Protein AF-A0A1D6Q050-F1 (afdb_monomer_lite)

pLDDT: mean 79.05, std 17.4, range [40.62, 97.69]

Sequence (135 aa):
MDVYRIGTLMELVRELSLSFADDGKRVKVCVQGSMGQGAFAGIPLQLAGTRKILEFMDWGDYGAKGTFINIGAVGARDVDKEDDMFVLIAPQNAVGNCIIDDMRAMTDAAGDRPVILVNPRLKDMPASSGVMQVS

Structure (mmCIF, N/CA/C/O backbone):
data_AF-A0A1D6Q050-F1
#
_entry.id   AF-A0A1D6Q050-F1
#
loop_
_atom_site.group_PDB
_atom_site.id
_atom_site.type_symbol
_atom_site.label_atom_id
_atom_site.label_alt_id
_atom_site.label_comp_id
_atom_site.label_asym_id
_atom_site.label_entity_id
_atom_site.label_seq_id
_atom_site.pdbx_PDB_ins_code
_atom_site.Cartn_x
_atom_site.Cartn_y
_atom_site.Cartn_z
_atom_site.occupancy
_atom_site.B_iso_or_equiv
_atom_site.auth_seq_id
_atom_site.auth_comp_id
_atom_site.auth_asym_id
_atom_site.auth_atom_id
_atom_site.pdbx_PDB_model_num
ATOM 1 N N . MET A 1 1 ? 7.995 7.646 -18.753 1.00 50.47 1 MET A N 1
ATOM 2 C CA . MET A 1 1 ? 6.827 7.673 -17.854 1.00 50.47 1 MET A CA 1
ATOM 3 C C . MET A 1 1 ? 6.307 9.083 -17.943 1.00 50.47 1 MET A C 1
ATOM 5 O O . MET A 1 1 ? 7.077 9.989 -17.661 1.00 50.47 1 MET A O 1
ATOM 9 N N . ASP A 1 2 ? 5.101 9.265 -18.464 1.00 53.50 2 ASP A N 1
ATOM 10 C CA . ASP A 1 2 ? 4.526 10.601 -18.574 1.00 53.50 2 ASP A CA 1
ATOM 11 C C . ASP A 1 2 ? 4.238 11.133 -17.161 1.00 53.50 2 ASP A C 1
ATOM 13 O O . ASP A 1 2 ? 3.646 10.423 -16.341 1.00 53.50 2 ASP A O 1
ATOM 17 N N . VAL A 1 3 ? 4.723 12.336 -16.854 1.00 52.56 3 VAL A N 1
ATOM 18 C CA . VAL A 1 3 ? 4.667 12.946 -15.513 1.00 52.56 3 VAL A CA 1
ATOM 19 C C . VAL A 1 3 ? 3.213 13.091 -15.048 1.00 52.56 3 VAL A C 1
ATOM 21 O O . VAL A 1 3 ? 2.914 12.903 -13.869 1.00 52.56 3 VAL A O 1
ATOM 24 N N . TYR A 1 4 ? 2.288 13.300 -15.987 1.00 53.06 4 TYR A N 1
ATOM 25 C CA . TYR A 1 4 ? 0.855 13.376 -15.710 1.00 53.06 4 TYR A CA 1
ATOM 26 C C . TYR A 1 4 ? 0.271 12.055 -15.192 1.00 53.06 4 TYR A C 1
ATOM 28 O O . TYR A 1 4 ? -0.563 12.058 -14.291 1.00 53.06 4 TYR A O 1
ATOM 36 N N . ARG A 1 5 ? 0.749 10.905 -15.684 1.00 71.88 5 ARG A N 1
ATOM 37 C CA . ARG A 1 5 ? 0.204 9.588 -15.306 1.00 71.88 5 ARG A CA 1
ATOM 38 C C . ARG A 1 5 ? 0.613 9.154 -13.910 1.00 71.88 5 ARG A C 1
ATOM 40 O O . ARG A 1 5 ? -0.177 8.524 -13.210 1.00 71.88 5 ARG A O 1
ATOM 47 N N . ILE A 1 6 ? 1.848 9.464 -13.515 1.00 75.38 6 ILE A N 1
ATOM 48 C CA . ILE A 1 6 ? 2.318 9.132 -12.170 1.00 75.38 6 ILE A CA 1
ATOM 49 C C . ILE A 1 6 ? 1.638 10.025 -11.133 1.00 75.38 6 ILE A C 1
ATOM 51 O O . ILE A 1 6 ? 1.209 9.503 -10.114 1.00 75.38 6 ILE A O 1
ATOM 55 N N . GLY A 1 7 ? 1.437 11.317 -11.423 1.00 79.94 7 GLY A N 1
ATOM 56 C CA . GLY A 1 7 ? 0.691 12.225 -10.548 1.00 79.94 7 GLY A CA 1
ATOM 57 C C . GLY A 1 7 ? -0.723 11.721 -10.253 1.00 79.94 7 GLY A C 1
ATOM 58 O O . GLY A 1 7 ? -1.086 11.584 -9.091 1.00 79.94 7 GLY A O 1
ATOM 59 N N . THR A 1 8 ? -1.483 11.334 -11.284 1.00 83.81 8 THR A N 1
ATOM 60 C CA . THR A 1 8 ? -2.837 10.777 -11.106 1.00 83.81 8 THR A CA 1
ATOM 61 C C . THR A 1 8 ? -2.846 9.471 -10.314 1.00 83.81 8 THR A C 1
ATOM 63 O O . THR A 1 8 ? -3.726 9.270 -9.484 1.00 83.81 8 THR A O 1
ATOM 66 N N . LEU A 1 9 ? -1.876 8.579 -10.543 1.00 86.62 9 LEU A N 1
ATOM 67 C CA . LEU A 1 9 ? -1.761 7.351 -9.754 1.00 86.62 9 LEU A CA 1
ATOM 68 C C . LEU A 1 9 ? -1.484 7.658 -8.280 1.00 86.62 9 LEU A C 1
ATOM 70 O O . LEU A 1 9 ? -2.075 7.030 -7.408 1.00 86.62 9 LEU A O 1
ATOM 74 N N . MET A 1 10 ? -0.587 8.603 -8.000 1.00 87.69 10 MET A N 1
ATOM 75 C CA . MET A 1 10 ? -0.279 8.978 -6.623 1.00 87.69 10 MET A CA 1
ATOM 76 C C . MET A 1 10 ? -1.472 9.648 -5.942 1.00 87.69 10 MET A C 1
ATOM 78 O O . MET A 1 10 ? -1.764 9.295 -4.808 1.00 87.69 10 MET A O 1
ATOM 82 N N . GLU A 1 11 ? -2.207 10.517 -6.640 1.00 89.50 11 GLU A N 1
ATOM 83 C CA . GLU A 1 11 ? -3.419 11.136 -6.089 1.00 89.50 11 GLU A CA 1
ATOM 84 C C . GLU A 1 11 ? -4.518 10.101 -5.816 1.00 89.50 11 GLU A C 1
ATOM 86 O O . GLU A 1 11 ? -5.142 10.128 -4.763 1.00 89.50 11 GLU A O 1
ATOM 91 N N . LEU A 1 12 ? -4.707 9.123 -6.711 1.00 91.44 12 LEU A N 1
ATOM 92 C CA . LEU A 1 12 ? -5.633 8.011 -6.474 1.00 91.44 12 LEU A CA 1
ATOM 93 C C . LEU A 1 12 ? -5.255 7.225 -5.214 1.00 91.44 12 LEU A C 1
ATOM 95 O O . LEU A 1 12 ? -6.121 6.883 -4.415 1.00 91.44 12 LEU A O 1
ATOM 99 N N . VAL A 1 13 ? -3.969 6.909 -5.049 1.00 93.25 13 VAL A N 1
ATOM 100 C CA . VAL A 1 13 ? -3.485 6.183 -3.868 1.00 93.25 13 VAL A CA 1
ATOM 101 C C . VAL A 1 13 ? -3.658 7.023 -2.605 1.00 93.25 13 VAL A C 1
ATOM 103 O O . VAL A 1 13 ? -4.049 6.477 -1.574 1.00 93.25 13 VAL A O 1
ATOM 106 N N . ARG A 1 14 ? -3.392 8.330 -2.685 1.00 93.12 14 ARG A N 1
ATOM 107 C CA . ARG A 1 14 ? -3.586 9.289 -1.597 1.00 93.12 14 ARG A CA 1
ATOM 108 C C . ARG A 1 14 ? -5.040 9.313 -1.145 1.00 93.12 14 ARG A C 1
ATOM 110 O O . ARG A 1 14 ? -5.302 9.000 0.010 1.00 93.12 14 ARG A O 1
ATOM 117 N N . GLU A 1 15 ? -5.963 9.588 -2.061 1.00 93.62 15 GLU A N 1
ATOM 118 C CA . GLU A 1 15 ? -7.398 9.676 -1.777 1.00 93.62 15 GLU A CA 1
ATOM 119 C C . GLU A 1 15 ? -7.949 8.355 -1.224 1.00 93.62 15 GLU A C 1
ATOM 121 O O . GLU A 1 15 ? -8.648 8.337 -0.214 1.00 93.62 15 GLU A O 1
ATOM 126 N N . LEU A 1 16 ? -7.568 7.224 -1.831 1.00 94.19 16 LEU A N 1
ATOM 127 C CA . LEU A 1 16 ? -7.964 5.896 -1.359 1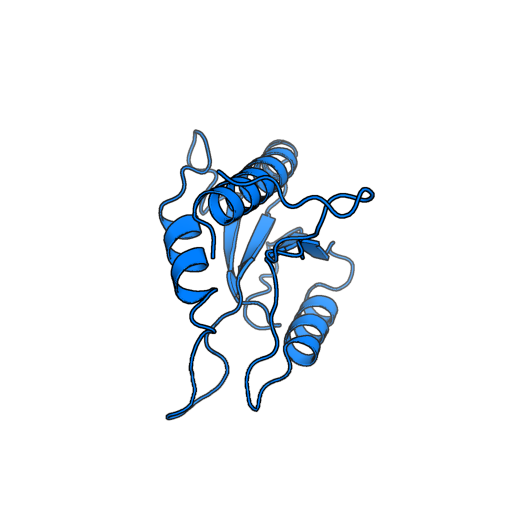.00 94.19 16 LEU A CA 1
ATOM 128 C C . LEU A 1 16 ? -7.489 5.640 0.076 1.00 94.19 16 LEU A C 1
ATOM 130 O O . LEU A 1 16 ? -8.247 5.138 0.901 1.00 94.19 16 LEU A O 1
ATOM 134 N N . SER A 1 17 ? -6.229 5.963 0.369 1.00 94.56 17 SER A N 1
ATOM 135 C CA . SER A 1 17 ? -5.647 5.715 1.691 1.00 94.56 17 SER A CA 1
ATOM 136 C C . SER A 1 17 ? -6.248 6.637 2.747 1.00 94.56 17 SER A C 1
ATOM 138 O O . SER A 1 17 ? -6.514 6.180 3.854 1.00 94.56 17 SER A O 1
ATOM 140 N N . LEU A 1 18 ? -6.492 7.906 2.406 1.00 94.06 18 LEU A N 1
ATOM 141 C CA . LEU A 1 18 ? -7.130 8.866 3.305 1.00 94.06 18 LEU A CA 1
ATOM 142 C C . LEU A 1 18 ? -8.571 8.480 3.608 1.00 94.06 18 LEU A C 1
ATOM 144 O O . LEU A 1 18 ? -8.942 8.463 4.772 1.00 94.06 18 LEU A O 1
ATOM 148 N N . SER A 1 19 ? -9.338 8.044 2.607 1.00 94.19 19 SER A N 1
ATOM 149 C CA . SER A 1 19 ? -10.710 7.580 2.829 1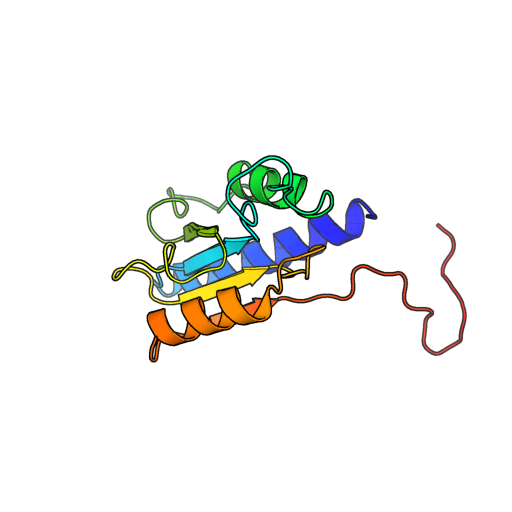.00 94.19 19 SER A CA 1
ATOM 150 C C . SER A 1 19 ? -10.787 6.441 3.851 1.00 94.19 19 SER A C 1
ATOM 152 O O . SER A 1 19 ? -11.706 6.418 4.661 1.00 94.19 19 SER A O 1
ATOM 154 N N . PHE A 1 20 ? -9.834 5.503 3.845 1.00 94.88 20 PHE A N 1
ATOM 155 C CA . PHE A 1 20 ? -9.786 4.445 4.859 1.00 94.88 20 PHE A CA 1
ATOM 156 C C . PHE A 1 20 ? -9.206 4.921 6.196 1.00 94.88 20 PHE A C 1
ATOM 158 O O . PHE A 1 20 ? -9.620 4.435 7.250 1.00 94.88 20 PHE A O 1
ATOM 165 N N . ALA A 1 21 ? -8.257 5.857 6.176 1.00 93.44 21 ALA A N 1
ATOM 166 C CA . ALA A 1 21 ? -7.721 6.468 7.388 1.00 93.44 21 ALA A CA 1
ATOM 167 C C . ALA A 1 21 ? -8.791 7.275 8.144 1.00 93.44 21 ALA A C 1
ATOM 169 O O . ALA A 1 21 ? -8.827 7.216 9.372 1.00 93.44 21 ALA A O 1
ATOM 170 N N . ASP A 1 22 ? -9.698 7.944 7.429 1.00 91.81 22 ASP A N 1
ATOM 171 C CA . ASP A 1 22 ? -10.854 8.652 7.994 1.00 91.81 22 ASP A CA 1
ATOM 172 C C . ASP A 1 22 ? -11.829 7.689 8.697 1.00 91.81 22 ASP A C 1
ATOM 174 O O . ASP A 1 22 ? -12.414 8.032 9.725 1.00 91.81 22 ASP A O 1
ATOM 178 N N . ASP A 1 23 ? -11.915 6.439 8.225 1.00 93.19 23 ASP A N 1
ATOM 179 C CA . ASP A 1 23 ? -12.617 5.334 8.899 1.00 93.19 23 ASP A CA 1
ATOM 180 C C . ASP A 1 23 ? -11.807 4.722 10.070 1.00 93.19 23 ASP A C 1
ATOM 182 O O . ASP A 1 23 ? -12.195 3.709 10.665 1.00 93.19 23 ASP A O 1
ATOM 186 N N . GLY A 1 24 ? -10.658 5.312 10.411 1.00 92.19 24 GLY A N 1
ATOM 187 C CA . GLY A 1 24 ? -9.775 4.896 11.499 1.00 92.19 24 GLY A CA 1
ATOM 188 C C . GLY A 1 24 ? -8.867 3.709 11.172 1.00 92.19 24 GLY A C 1
ATOM 189 O O . GLY A 1 24 ? -8.308 3.114 12.096 1.00 92.19 24 GLY A O 1
ATOM 190 N N . LYS A 1 25 ? -8.720 3.331 9.894 1.00 95.31 25 LYS A N 1
ATOM 191 C CA . LYS A 1 25 ? -7.861 2.212 9.478 1.00 95.31 25 LYS A CA 1
ATOM 192 C C . LYS A 1 25 ? -6.402 2.625 9.363 1.00 95.31 25 LYS A C 1
ATOM 194 O O . LYS A 1 25 ? -6.074 3.675 8.816 1.00 95.31 25 LYS A O 1
ATOM 199 N N . ARG A 1 26 ? -5.510 1.744 9.808 1.00 96.00 26 ARG A N 1
ATOM 200 C CA . ARG A 1 26 ? -4.070 1.852 9.577 1.00 96.00 26 ARG A CA 1
ATOM 201 C C . ARG A 1 26 ? -3.722 1.240 8.222 1.00 96.00 26 ARG A C 1
ATOM 203 O O . ARG A 1 26 ? -3.690 0.021 8.060 1.00 96.00 26 ARG A O 1
ATOM 210 N N . VAL A 1 27 ? -3.505 2.096 7.234 1.00 96.69 27 VAL A N 1
ATOM 211 C CA . VAL A 1 27 ? -3.203 1.748 5.847 1.00 96.69 27 VAL A CA 1
ATOM 212 C C . VAL A 1 27 ? -1.691 1.707 5.628 1.00 96.69 27 VAL A C 1
ATOM 214 O O . VAL A 1 27 ? -0.985 2.701 5.813 1.00 96.69 27 VAL A O 1
ATOM 217 N N . LYS A 1 28 ? -1.187 0.567 5.154 1.00 96.75 28 LYS A N 1
ATOM 218 C CA . LYS A 1 28 ? 0.194 0.414 4.694 1.00 96.75 28 LYS A CA 1
ATOM 219 C C . LYS A 1 28 ? 0.252 0.562 3.175 1.00 96.75 28 LYS A C 1
ATOM 221 O O . LYS A 1 28 ? -0.214 -0.298 2.428 1.00 96.75 28 LYS A O 1
ATOM 226 N N . VAL A 1 29 ? 0.827 1.659 2.701 1.00 95.25 29 VAL A N 1
ATOM 227 C CA . VAL A 1 29 ? 1.036 1.930 1.276 1.00 95.25 29 VAL A CA 1
ATOM 228 C C . VAL A 1 29 ? 2.383 1.349 0.852 1.00 95.25 29 VAL A C 1
ATOM 230 O O . VAL A 1 29 ? 3.448 1.825 1.246 1.00 95.25 29 VAL A O 1
ATOM 233 N N . CYS A 1 30 ? 2.336 0.303 0.037 1.00 93.00 30 CYS A N 1
ATOM 234 C CA . CYS A 1 30 ? 3.482 -0.504 -0.344 1.00 93.00 30 CYS A CA 1
ATOM 235 C C . CYS A 1 30 ? 3.920 -0.210 -1.779 1.00 93.00 30 CYS A C 1
ATOM 237 O O . CYS A 1 30 ? 3.180 -0.403 -2.747 1.00 93.00 30 CYS A O 1
ATOM 239 N N . VAL A 1 31 ? 5.179 0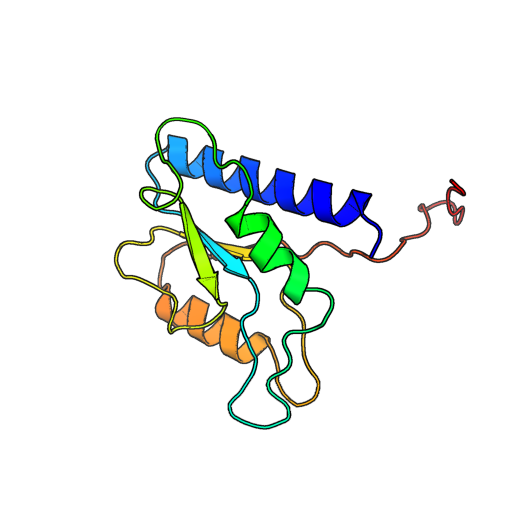.190 -1.916 1.00 88.31 31 VAL A N 1
ATOM 240 C CA . VAL A 1 31 ? 5.879 0.310 -3.200 1.00 88.31 31 VAL A CA 1
ATOM 241 C C . VAL A 1 31 ? 6.927 -0.782 -3.298 1.00 88.31 31 VAL A C 1
ATOM 243 O O . VAL A 1 31 ? 7.437 -1.271 -2.298 1.00 88.31 31 VAL A O 1
ATOM 246 N N . GLN A 1 32 ? 7.295 -1.179 -4.507 1.00 79.56 32 GLN A N 1
ATOM 247 C CA . GLN A 1 32 ? 8.354 -2.168 -4.669 1.00 79.56 32 GLN A CA 1
ATOM 248 C C . GLN A 1 32 ? 9.676 -1.674 -4.062 1.00 79.56 32 GLN A C 1
ATOM 250 O O . GLN A 1 32 ? 10.182 -0.608 -4.423 1.00 79.56 32 GLN A O 1
ATOM 255 N N . GLY A 1 33 ? 10.223 -2.456 -3.130 1.00 73.69 33 GLY A N 1
ATOM 256 C CA . GLY A 1 33 ? 11.529 -2.203 -2.526 1.00 73.69 33 GLY A CA 1
ATOM 257 C C . GLY A 1 33 ? 12.687 -2.612 -3.439 1.00 73.69 33 GLY A C 1
ATOM 258 O O . GLY A 1 33 ? 12.496 -3.040 -4.579 1.00 73.69 33 GLY A O 1
ATOM 259 N N . SER A 1 34 ? 13.918 -2.496 -2.935 1.00 64.25 34 SER A N 1
ATOM 260 C CA . SER A 1 34 ? 15.089 -3.045 -3.625 1.00 64.25 34 SER A CA 1
ATOM 261 C C . SER A 1 34 ? 14.996 -4.567 -3.676 1.00 64.25 34 SER A C 1
ATOM 263 O O . SER A 1 34 ? 14.933 -5.229 -2.640 1.00 64.25 34 SER A O 1
ATOM 265 N N . MET A 1 35 ? 15.015 -5.115 -4.884 1.00 61.53 35 MET A N 1
ATOM 266 C CA . MET A 1 35 ? 14.967 -6.550 -5.125 1.00 61.53 35 MET A CA 1
ATOM 267 C C . MET A 1 35 ? 16.368 -7.167 -4.997 1.00 61.53 35 MET A C 1
ATOM 269 O O . MET A 1 35 ? 17.162 -7.077 -5.925 1.00 61.53 35 MET A O 1
ATOM 273 N N . GLY A 1 36 ? 16.665 -7.811 -3.861 1.00 52.66 36 GLY A N 1
ATOM 274 C CA . GLY A 1 36 ? 17.854 -8.663 -3.666 1.00 52.66 36 GLY A CA 1
ATOM 275 C C . GLY A 1 36 ? 18.993 -8.078 -2.810 1.00 52.66 36 GLY A C 1
ATOM 276 O O . GLY A 1 36 ? 18.999 -6.901 -2.461 1.00 52.66 36 GLY A O 1
ATOM 277 N N . GLN A 1 37 ? 19.972 -8.929 -2.467 1.00 45.44 37 GLN A N 1
ATOM 278 C CA . GLN A 1 37 ? 21.287 -8.542 -1.932 1.00 45.44 37 GLN A CA 1
ATOM 279 C C . GLN A 1 37 ? 22.342 -8.677 -3.044 1.00 45.44 37 GLN A C 1
ATOM 281 O O . GLN A 1 37 ? 22.442 -9.732 -3.665 1.00 45.44 37 GLN A O 1
ATOM 286 N N . GLY A 1 38 ? 23.147 -7.634 -3.282 1.00 48.06 38 GLY A N 1
ATOM 287 C CA . GLY A 1 38 ? 24.284 -7.665 -4.218 1.00 48.06 38 GLY A CA 1
ATOM 288 C C . GLY A 1 38 ? 24.191 -6.672 -5.386 1.00 48.06 38 GLY A C 1
ATOM 289 O O . GLY A 1 38 ? 23.307 -5.822 -5.430 1.00 48.06 38 GLY A O 1
ATOM 290 N N . ALA A 1 39 ? 25.120 -6.775 -6.346 1.00 40.62 39 ALA A N 1
ATOM 291 C CA . ALA A 1 39 ? 25.349 -5.803 -7.433 1.00 40.62 39 ALA A CA 1
ATOM 292 C C . ALA A 1 39 ? 24.182 -5.614 -8.433 1.00 40.62 39 ALA A C 1
ATOM 294 O O . ALA A 1 39 ? 24.243 -4.728 -9.282 1.00 40.62 39 ALA A O 1
ATOM 295 N N . PHE A 1 40 ? 23.121 -6.419 -8.317 1.00 45.19 40 PHE A N 1
ATOM 296 C CA . PHE A 1 40 ? 21.903 -6.353 -9.133 1.00 45.19 40 PHE A CA 1
ATOM 297 C C . PHE A 1 40 ? 20.658 -5.937 -8.329 1.00 45.19 40 PHE A C 1
ATOM 299 O O . PHE A 1 40 ? 19.544 -6.075 -8.827 1.00 45.19 40 PHE A O 1
ATOM 306 N N . ALA A 1 41 ? 20.832 -5.392 -7.116 1.00 52.50 41 ALA A N 1
ATOM 307 C CA . ALA A 1 41 ? 19.764 -4.882 -6.246 1.00 52.50 41 ALA A CA 1
ATOM 308 C C . ALA A 1 41 ? 19.120 -3.572 -6.756 1.00 52.50 41 ALA A C 1
ATOM 310 O O . ALA A 1 41 ? 18.954 -2.597 -6.022 1.00 52.50 41 ALA A O 1
ATOM 311 N N . GLY A 1 42 ? 18.791 -3.519 -8.045 1.00 53.38 42 GLY A N 1
ATOM 312 C CA . GLY A 1 42 ? 18.138 -2.377 -8.661 1.00 53.38 42 GLY A CA 1
ATOM 313 C C . GLY A 1 42 ? 16.652 -2.358 -8.323 1.00 53.38 42 GLY A C 1
ATOM 314 O O . GLY A 1 42 ? 15.927 -3.307 -8.612 1.00 53.38 42 GLY A O 1
ATOM 315 N N . ILE A 1 43 ? 16.171 -1.249 -7.764 1.00 57.34 43 ILE A N 1
ATOM 316 C CA . ILE A 1 43 ? 14.751 -0.901 -7.877 1.00 57.34 43 ILE A CA 1
ATOM 317 C C . ILE A 1 43 ? 14.504 -0.605 -9.364 1.00 57.34 43 ILE A C 1
ATOM 319 O O . ILE A 1 43 ? 15.307 0.133 -9.951 1.00 57.34 43 ILE A O 1
ATOM 323 N N . PRO A 1 44 ? 13.438 -1.129 -10.001 1.00 57.38 44 PRO A N 1
ATOM 324 C CA . PRO A 1 44 ? 13.082 -0.709 -11.350 1.00 57.38 44 PRO A CA 1
ATOM 325 C C . PRO A 1 44 ? 13.081 0.821 -11.436 1.00 57.38 44 PRO A C 1
ATOM 327 O O . PRO A 1 44 ? 12.460 1.484 -10.605 1.00 57.38 44 PRO A O 1
ATOM 330 N N . LEU A 1 45 ? 13.775 1.396 -12.425 1.00 58.22 45 LEU A N 1
ATOM 331 C CA . LEU A 1 45 ? 14.003 2.850 -12.526 1.00 58.22 45 LEU A CA 1
ATOM 332 C C . LEU A 1 45 ? 12.695 3.664 -12.456 1.00 58.22 45 LEU A C 1
ATOM 334 O O . LEU A 1 45 ? 12.665 4.794 -11.979 1.00 58.22 45 LEU A O 1
ATOM 338 N N . GLN A 1 46 ? 11.605 3.046 -12.908 1.00 58.75 46 GLN A N 1
ATOM 339 C CA . GLN A 1 46 ? 10.247 3.577 -12.891 1.00 58.75 46 GLN A CA 1
ATOM 340 C C . GLN A 1 46 ? 9.661 3.754 -11.480 1.00 58.75 46 GLN A C 1
ATOM 342 O O . GLN A 1 46 ? 8.837 4.638 -11.291 1.00 58.75 46 GLN A O 1
ATOM 347 N N . LEU A 1 47 ? 10.093 2.959 -10.498 1.00 62.53 47 LEU A N 1
ATOM 348 C CA . LEU A 1 47 ? 9.564 2.948 -9.127 1.00 62.53 47 LEU A CA 1
ATOM 349 C C . LEU A 1 47 ? 10.490 3.635 -8.113 1.00 62.53 47 LEU A C 1
ATOM 351 O O . LEU A 1 47 ? 10.041 4.053 -7.045 1.00 62.53 47 LEU A O 1
ATOM 355 N N . ALA A 1 48 ? 11.767 3.829 -8.461 1.00 61.91 48 ALA A N 1
ATOM 356 C CA . ALA A 1 48 ? 12.730 4.542 -7.618 1.00 61.91 48 ALA A CA 1
ATOM 357 C C . ALA A 1 48 ? 12.308 6.000 -7.327 1.00 61.91 48 ALA A C 1
ATOM 359 O O . ALA A 1 48 ? 12.626 6.540 -6.266 1.00 61.91 48 ALA A O 1
ATOM 360 N N . GLY A 1 49 ? 11.564 6.628 -8.248 1.00 69.00 49 GLY A N 1
ATOM 361 C CA . GLY A 1 49 ? 10.954 7.946 -8.043 1.00 69.00 49 GLY A CA 1
ATOM 362 C C . GLY A 1 49 ? 9.669 7.899 -7.213 1.00 69.00 49 GLY A C 1
ATOM 363 O O . GLY A 1 49 ? 9.450 8.771 -6.377 1.00 69.00 49 GLY A O 1
ATOM 364 N N . THR A 1 50 ? 8.855 6.855 -7.384 1.00 76.06 50 THR A N 1
ATOM 365 C CA . THR A 1 50 ? 7.538 6.707 -6.744 1.00 76.06 50 THR A CA 1
ATOM 366 C C . THR A 1 50 ? 7.635 6.701 -5.224 1.00 76.06 50 THR A C 1
ATOM 368 O O . THR A 1 50 ? 6.884 7.412 -4.565 1.00 76.06 50 THR A O 1
ATOM 371 N N . ARG A 1 51 ? 8.613 5.981 -4.655 1.00 79.00 51 ARG A N 1
ATOM 372 C CA . ARG A 1 51 ? 8.812 5.969 -3.197 1.00 79.00 51 ARG A CA 1
ATOM 373 C C . ARG A 1 51 ? 9.123 7.360 -2.645 1.00 79.00 51 ARG A C 1
ATOM 375 O O . ARG A 1 51 ? 8.526 7.762 -1.658 1.00 79.00 51 ARG A O 1
ATOM 382 N N . LYS A 1 52 ? 10.023 8.110 -3.290 1.00 79.88 52 LYS A N 1
ATOM 383 C CA . LYS A 1 52 ? 10.341 9.483 -2.863 1.00 79.88 52 LYS A CA 1
ATOM 384 C C . LYS A 1 52 ? 9.121 10.395 -2.961 1.00 79.88 52 LYS A C 1
ATOM 386 O O . LYS A 1 52 ? 8.907 11.193 -2.061 1.00 79.88 52 LYS A O 1
ATOM 391 N N . ILE A 1 53 ? 8.324 10.264 -4.022 1.00 83.31 53 ILE A N 1
ATOM 392 C CA . ILE A 1 53 ? 7.103 11.060 -4.186 1.00 83.31 53 ILE A CA 1
ATOM 393 C C . ILE A 1 53 ? 6.133 10.791 -3.035 1.00 83.31 53 ILE A C 1
ATOM 395 O O . ILE A 1 53 ? 5.692 11.746 -2.416 1.00 83.31 53 ILE A O 1
ATOM 399 N N . LEU A 1 54 ? 5.869 9.528 -2.690 1.00 84.50 54 LEU A N 1
ATOM 400 C CA . LEU A 1 54 ? 4.995 9.175 -1.560 1.00 84.50 54 LEU A CA 1
ATOM 401 C C . LEU A 1 54 ? 5.523 9.714 -0.226 1.00 84.50 54 LEU A C 1
ATOM 403 O O . LEU A 1 54 ? 4.748 10.145 0.620 1.00 84.50 54 LEU A O 1
ATOM 407 N N . GLU A 1 55 ? 6.842 9.714 -0.033 1.00 84.56 55 GLU A N 1
ATOM 408 C CA . GLU A 1 55 ? 7.456 10.237 1.190 1.00 84.56 55 GLU A CA 1
ATOM 409 C C . GLU A 1 55 ? 7.279 11.754 1.343 1.00 84.56 55 GLU A C 1
ATOM 411 O O . GLU A 1 55 ? 7.075 12.222 2.463 1.00 84.56 55 GLU A O 1
ATOM 416 N N . PHE A 1 56 ? 7.341 12.510 0.244 1.00 84.12 56 PHE A N 1
ATOM 417 C CA . PHE A 1 56 ? 7.171 13.969 0.239 1.00 84.12 56 PHE A CA 1
ATOM 418 C C . PHE A 1 56 ? 5.738 14.429 -0.047 1.00 84.12 56 PHE A C 1
ATOM 420 O O . PHE A 1 56 ? 5.464 15.626 0.013 1.00 84.12 56 PHE A O 1
ATOM 427 N N . MET A 1 57 ? 4.847 13.501 -0.387 1.00 86.06 57 MET A N 1
ATOM 428 C CA . MET A 1 57 ? 3.444 13.783 -0.638 1.00 86.06 57 MET A CA 1
ATOM 429 C C . MET A 1 57 ? 2.779 14.293 0.637 1.00 86.06 57 MET A C 1
ATOM 431 O O . MET A 1 57 ? 3.055 13.811 1.737 1.00 86.06 57 MET A O 1
ATOM 435 N N . ASP A 1 58 ? 1.902 15.275 0.469 1.00 86.62 58 ASP A N 1
ATOM 436 C CA . ASP A 1 58 ? 1.012 15.705 1.533 1.00 86.62 58 ASP A CA 1
ATOM 437 C C . ASP A 1 58 ? -0.021 14.601 1.793 1.00 86.62 58 ASP A C 1
ATOM 439 O O . ASP A 1 58 ? -0.735 14.203 0.879 1.00 86.62 58 ASP A O 1
ATOM 443 N N . TRP A 1 59 ? -0.103 14.103 3.022 1.00 88.56 59 TRP A N 1
ATOM 444 C CA . TRP A 1 59 ? -1.068 13.077 3.431 1.00 88.56 59 TRP A CA 1
ATOM 445 C C . TRP A 1 59 ? -2.181 13.675 4.295 1.00 8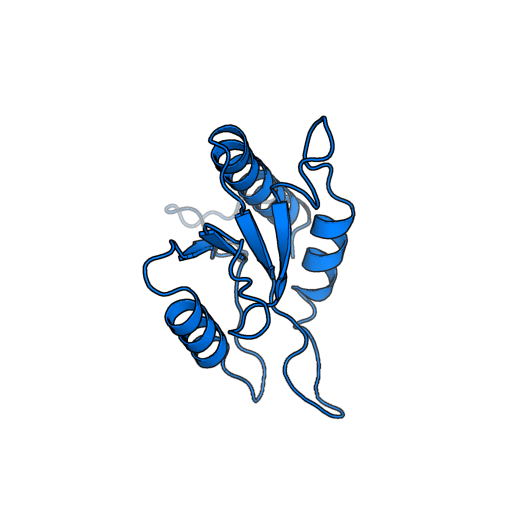8.56 59 TRP A C 1
ATOM 447 O O . TRP A 1 59 ? -2.669 13.020 5.209 1.00 88.56 59 TRP A O 1
ATOM 457 N N . GLY A 1 60 ? -2.568 14.918 4.013 1.00 80.50 60 GLY A N 1
ATOM 458 C CA . GLY A 1 60 ? -3.664 15.586 4.700 1.00 80.50 60 GLY A CA 1
ATOM 459 C C . GLY A 1 60 ? -3.275 16.115 6.080 1.00 80.50 60 GLY A C 1
ATOM 460 O O . GLY A 1 60 ? -2.119 16.057 6.512 1.00 80.50 60 GLY A O 1
ATOM 461 N N . ASP A 1 61 ? -4.270 16.661 6.773 1.00 72.38 61 ASP A N 1
ATOM 462 C CA . ASP A 1 61 ? -4.077 17.336 8.052 1.00 72.38 61 ASP A CA 1
ATOM 463 C C . ASP A 1 61 ? -3.815 16.352 9.215 1.00 72.38 61 ASP A C 1
ATOM 465 O O . ASP A 1 61 ? -4.059 15.149 9.140 1.00 72.38 61 ASP A O 1
ATOM 469 N N . TYR A 1 62 ? -3.317 16.883 10.337 1.00 59.38 62 TYR A N 1
ATOM 470 C CA . TYR A 1 62 ? -3.189 16.179 11.627 1.00 59.38 62 TYR A CA 1
ATOM 471 C C . TYR A 1 62 ? -2.266 14.947 11.677 1.00 59.38 62 TYR A C 1
ATOM 473 O O . TYR A 1 62 ? -2.414 14.101 12.557 1.00 59.38 62 TYR A O 1
ATOM 481 N N . GLY A 1 63 ? -1.253 14.855 10.811 1.00 69.69 63 GLY A N 1
ATOM 482 C CA . GLY A 1 63 ? -0.220 13.818 10.951 1.00 69.69 63 GLY A CA 1
ATOM 483 C C . GLY A 1 63 ? -0.739 12.404 10.674 1.00 69.69 63 GLY A C 1
ATOM 484 O O . GLY A 1 63 ? -0.320 11.445 11.329 1.00 69.69 63 GLY A O 1
ATOM 485 N N . ALA A 1 64 ? -1.644 12.270 9.697 1.00 79.88 64 ALA A N 1
ATOM 486 C CA . ALA A 1 64 ? -2.127 10.972 9.235 1.00 79.88 64 ALA A CA 1
ATOM 487 C C . ALA A 1 64 ? -0.957 10.062 8.822 1.00 79.88 64 ALA A C 1
ATOM 489 O O . ALA A 1 64 ? -0.932 8.881 9.179 1.00 79.88 64 ALA A O 1
ATOM 490 N N . LYS A 1 65 ? 0.071 10.623 8.167 1.00 83.44 65 LYS A N 1
ATOM 491 C CA . LYS A 1 65 ? 1.339 9.927 7.911 1.00 83.44 65 LYS A CA 1
ATOM 492 C C . LYS A 1 65 ? 2.058 9.593 9.224 1.00 83.44 65 LYS A C 1
ATOM 494 O O . LYS A 1 65 ? 2.372 10.484 10.007 1.00 83.44 65 LYS A O 1
ATOM 499 N N . GLY A 1 66 ? 2.374 8.315 9.424 1.00 80.75 66 GLY A N 1
ATOM 500 C CA . GLY A 1 66 ? 3.032 7.788 10.625 1.00 80.75 66 GLY A CA 1
ATOM 501 C C . GLY A 1 66 ? 2.074 7.401 11.755 1.00 80.75 66 GLY A C 1
ATOM 502 O O . GLY A 1 66 ? 2.507 6.770 12.715 1.00 80.75 66 GLY A O 1
ATOM 503 N N . THR A 1 67 ? 0.786 7.737 11.630 1.00 85.81 67 THR A N 1
ATOM 504 C CA . THR A 1 67 ? -0.262 7.346 12.587 1.00 85.81 67 THR A CA 1
ATOM 505 C C . THR A 1 67 ? -1.217 6.338 11.955 1.00 85.81 67 THR A C 1
ATOM 507 O O . THR A 1 67 ? -1.371 5.224 12.453 1.00 85.81 67 THR A O 1
ATOM 510 N 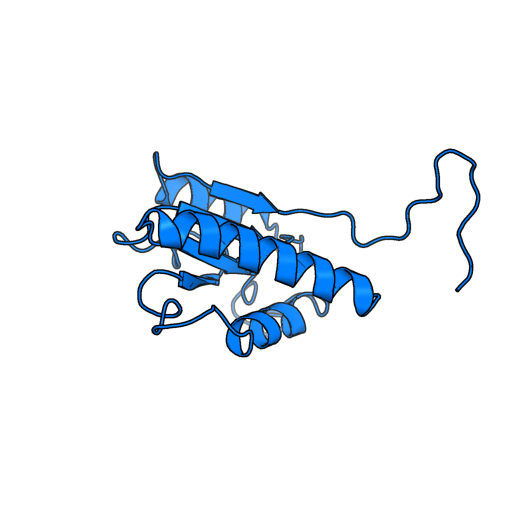N . PHE A 1 68 ? -1.828 6.723 10.832 1.00 91.38 68 PHE A N 1
ATOM 511 C CA . PHE A 1 68 ? -2.773 5.907 10.072 1.00 91.38 68 PHE A CA 1
ATOM 512 C C . PHE A 1 68 ? -2.210 5.482 8.722 1.00 91.38 68 PHE A C 1
ATOM 514 O O . PHE A 1 68 ? -2.570 4.424 8.234 1.00 91.38 68 PHE A O 1
ATOM 521 N N . ILE A 1 69 ? -1.317 6.264 8.117 1.00 93.44 69 ILE A N 1
ATOM 522 C CA . ILE A 1 69 ? -0.734 5.950 6.813 1.00 93.44 69 ILE A CA 1
ATOM 523 C C . ILE A 1 69 ? 0.761 5.708 6.972 1.00 93.44 69 ILE A C 1
ATOM 525 O O . ILE A 1 69 ? 1.522 6.615 7.314 1.00 93.44 69 ILE A O 1
ATOM 529 N N . ASN A 1 70 ? 1.187 4.485 6.678 1.00 93.25 70 ASN A N 1
ATOM 530 C CA . ASN A 1 70 ? 2.583 4.072 6.721 1.00 93.25 70 ASN A CA 1
ATOM 531 C C . ASN A 1 70 ? 3.058 3.691 5.320 1.00 93.25 70 ASN A C 1
ATOM 533 O O . ASN A 1 70 ? 2.335 3.042 4.570 1.00 93.25 70 ASN A O 1
ATOM 537 N N . ILE A 1 71 ? 4.288 4.060 4.966 1.00 92.56 71 ILE A N 1
ATOM 538 C CA . ILE A 1 71 ? 4.889 3.701 3.676 1.00 92.56 71 ILE A CA 1
ATOM 539 C C . ILE A 1 71 ? 5.821 2.510 3.894 1.00 92.56 71 ILE A C 1
ATOM 541 O O . ILE A 1 71 ? 6.680 2.544 4.773 1.00 92.56 71 ILE A O 1
ATOM 545 N N . GLY A 1 72 ? 5.662 1.462 3.089 1.00 91.50 72 GLY A N 1
ATOM 546 C CA . GLY A 1 72 ? 6.435 0.225 3.195 1.00 91.50 72 GLY A CA 1
ATOM 547 C C . GLY A 1 72 ? 6.899 -0.311 1.847 1.00 91.50 72 GLY A C 1
ATOM 548 O O . GLY A 1 72 ? 6.595 0.245 0.784 1.00 91.50 72 GLY A O 1
ATOM 549 N N . ALA A 1 73 ? 7.651 -1.408 1.890 1.00 90.50 73 ALA A N 1
ATOM 550 C CA . ALA A 1 73 ? 7.933 -2.201 0.702 1.00 90.50 73 ALA A CA 1
ATOM 551 C C . ALA A 1 73 ? 6.883 -3.304 0.476 1.00 90.50 73 ALA A C 1
ATOM 553 O O . ALA A 1 73 ? 6.154 -3.685 1.387 1.00 90.50 73 ALA A O 1
ATOM 554 N N . VAL A 1 74 ? 6.795 -3.829 -0.748 1.00 90.69 74 VAL A N 1
ATOM 555 C CA . VAL A 1 74 ? 6.091 -5.096 -1.016 1.00 90.69 74 VAL A CA 1
ATOM 556 C C . VAL A 1 74 ? 6.909 -6.255 -0.441 1.00 90.69 74 VAL A C 1
ATOM 558 O O . VAL A 1 74 ? 8.099 -6.358 -0.732 1.00 90.69 74 VAL A O 1
ATOM 561 N N . GLY A 1 75 ? 6.267 -7.128 0.338 1.00 91.62 75 GLY A N 1
ATOM 562 C CA . GLY A 1 75 ? 6.878 -8.326 0.920 1.00 91.62 75 GLY A CA 1
ATOM 563 C C . GLY A 1 75 ? 6.503 -8.539 2.388 1.00 91.62 75 GLY A C 1
ATOM 564 O O . GLY A 1 75 ? 6.147 -7.605 3.099 1.00 91.62 75 GLY A O 1
ATOM 565 N N . ALA A 1 76 ? 6.623 -9.777 2.875 1.00 92.88 76 ALA A N 1
ATOM 566 C CA . ALA A 1 76 ? 6.205 -10.156 4.233 1.00 92.88 76 ALA A CA 1
ATOM 567 C C . ALA A 1 76 ? 6.873 -9.353 5.368 1.00 92.88 76 ALA A C 1
ATOM 569 O O . ALA A 1 76 ? 6.333 -9.274 6.466 1.00 92.88 76 ALA A O 1
ATOM 570 N N . ARG A 1 77 ? 8.059 -8.779 5.126 1.00 92.25 77 ARG A N 1
ATOM 571 C CA . ARG A 1 77 ? 8.834 -8.039 6.138 1.00 92.25 77 ARG A CA 1
ATOM 572 C C . ARG A 1 77 ? 8.230 -6.690 6.509 1.00 92.25 77 ARG A C 1
ATOM 574 O O . ARG A 1 77 ? 8.504 -6.205 7.597 1.00 92.25 77 ARG A O 1
ATOM 581 N N . ASP A 1 78 ? 7.446 -6.106 5.612 1.00 92.94 78 ASP A N 1
ATOM 582 C CA . ASP A 1 78 ? 6.830 -4.790 5.784 1.00 92.94 78 ASP A CA 1
ATOM 583 C C . ASP A 1 78 ? 5.362 -4.897 6.235 1.00 92.94 78 ASP A C 1
ATOM 585 O O . ASP A 1 78 ? 4.622 -3.915 6.191 1.00 92.94 78 ASP A O 1
ATOM 589 N N . VAL A 1 79 ? 4.932 -6.088 6.663 1.00 95.25 79 VAL A N 1
ATOM 590 C CA . VAL A 1 79 ? 3.603 -6.340 7.225 1.00 95.25 79 VAL A CA 1
ATOM 591 C C . VAL A 1 79 ? 3.688 -6.238 8.746 1.00 95.25 79 VAL A C 1
ATOM 593 O O . VAL A 1 79 ? 4.097 -7.189 9.415 1.00 95.25 79 VAL A O 1
ATOM 596 N N . ASP A 1 80 ? 3.260 -5.107 9.306 1.00 94.62 80 ASP A N 1
ATOM 597 C CA . ASP A 1 80 ? 3.208 -4.938 10.756 1.00 94.62 80 ASP A CA 1
ATOM 598 C C . ASP A 1 80 ? 1.877 -5.445 11.319 1.00 94.62 80 ASP A C 1
ATOM 600 O O . ASP A 1 80 ? 0.855 -5.500 10.632 1.00 94.62 80 ASP A O 1
ATOM 604 N N . LYS A 1 81 ? 1.870 -5.847 12.595 1.00 93.25 81 LYS A N 1
ATOM 605 C CA . LYS A 1 81 ? 0.656 -6.345 13.273 1.00 93.25 81 LYS A CA 1
ATOM 606 C C . LYS A 1 81 ? -0.421 -5.278 13.431 1.00 93.25 81 LYS A C 1
ATOM 608 O O . LYS A 1 81 ? -1.587 -5.615 13.583 1.00 93.25 81 LYS A O 1
ATOM 613 N N . GLU A 1 82 ? 0.000 -4.022 13.455 1.00 93.94 82 GLU A N 1
ATOM 614 C CA . GLU A 1 82 ? -0.878 -2.878 13.648 1.00 93.94 82 GLU A CA 1
ATOM 615 C C . GLU A 1 82 ? -1.481 -2.374 12.333 1.00 93.94 82 GLU A C 1
ATOM 617 O O . GLU A 1 82 ? -2.411 -1.581 12.376 1.00 93.94 82 GLU A O 1
ATOM 622 N N . ASP A 1 83 ? -0.967 -2.810 11.178 1.00 95.88 83 ASP A N 1
ATOM 623 C CA . ASP A 1 83 ? -1.530 -2.447 9.879 1.00 95.88 83 ASP A CA 1
ATOM 624 C C . ASP A 1 83 ? -2.857 -3.201 9.670 1.00 95.88 83 ASP A C 1
ATOM 626 O O . ASP A 1 83 ? -2.904 -4.433 9.773 1.00 95.88 83 ASP A O 1
ATOM 630 N N . ASP A 1 84 ? -3.926 -2.477 9.341 1.00 97.38 84 ASP A N 1
ATOM 631 C CA . ASP A 1 84 ? -5.261 -3.032 9.086 1.00 97.38 84 ASP A CA 1
ATOM 632 C C . ASP A 1 84 ? -5.440 -3.474 7.629 1.00 97.38 84 ASP A C 1
ATOM 634 O O . ASP A 1 84 ? -6.231 -4.375 7.344 1.00 97.38 84 ASP A O 1
ATOM 638 N N . MET A 1 85 ? -4.737 -2.826 6.694 1.00 97.44 85 MET A N 1
ATOM 639 C CA . MET A 1 85 ? -4.825 -3.109 5.261 1.00 97.44 85 MET A CA 1
ATOM 640 C C . MET A 1 85 ? -3.607 -2.617 4.478 1.00 97.44 85 MET A C 1
ATOM 642 O O . MET A 1 85 ? -2.858 -1.753 4.935 1.00 97.44 85 MET A O 1
ATOM 646 N N . PHE A 1 86 ? -3.452 -3.138 3.260 1.00 97.69 86 PHE A N 1
ATOM 647 C CA . PHE A 1 86 ? -2.289 -2.906 2.407 1.00 97.69 86 PHE A CA 1
ATOM 648 C C . PHE A 1 86 ? -2.707 -2.409 1.022 1.00 97.69 86 PHE A C 1
ATOM 650 O O . PHE A 1 86 ? -3.593 -2.987 0.395 1.00 97.69 86 PHE A O 1
ATOM 657 N N . VAL A 1 87 ? -2.035 -1.379 0.508 1.00 96.62 87 VAL A N 1
ATOM 658 C CA . VAL A 1 87 ? -2.219 -0.864 -0.858 1.00 96.62 87 VAL A CA 1
ATOM 659 C C . VAL A 1 87 ? -0.922 -1.049 -1.638 1.00 96.62 87 VAL A C 1
ATOM 661 O O . VAL A 1 87 ? 0.066 -0.367 -1.390 1.00 96.62 87 VAL A O 1
ATOM 664 N N . LEU A 1 88 ? -0.917 -1.973 -2.595 1.00 93.69 88 LEU A N 1
ATOM 665 C CA . LEU A 1 88 ? 0.216 -2.284 -3.466 1.00 93.69 88 LEU A CA 1
ATOM 666 C C . LEU A 1 88 ? 0.189 -1.403 -4.715 1.00 93.69 88 LEU A C 1
ATOM 668 O O . LEU A 1 88 ? -0.746 -1.486 -5.516 1.00 93.69 88 LEU A O 1
ATOM 672 N N . ILE A 1 89 ? 1.241 -0.617 -4.937 1.00 89.12 89 ILE A N 1
ATOM 673 C CA . ILE A 1 89 ? 1.327 0.276 -6.097 1.00 89.12 89 ILE A CA 1
ATOM 674 C C . ILE A 1 89 ? 2.185 -0.337 -7.201 1.00 89.12 89 ILE A C 1
ATOM 676 O O . ILE A 1 89 ? 3.393 -0.516 -7.037 1.00 89.12 89 ILE A O 1
ATOM 680 N N . ALA A 1 90 ? 1.555 -0.581 -8.352 1.00 83.69 90 ALA A N 1
ATOM 681 C CA . ALA A 1 90 ? 2.172 -0.956 -9.625 1.00 83.69 90 ALA A CA 1
ATOM 682 C C . ALA A 1 90 ? 3.375 -1.927 -9.518 1.00 83.69 90 ALA A C 1
ATOM 684 O O . ALA A 1 90 ? 4.421 -1.642 -10.110 1.00 83.69 90 ALA A O 1
ATOM 685 N N . PRO A 1 91 ? 3.259 -3.069 -8.807 1.00 81.25 91 PRO A N 1
ATOM 686 C CA . PRO A 1 91 ? 4.336 -4.052 -8.692 1.00 81.25 91 PRO A CA 1
ATOM 687 C C . PRO A 1 91 ? 4.806 -4.537 -10.072 1.00 81.25 91 PRO A C 1
ATOM 689 O O . PRO A 1 91 ? 3.990 -4.889 -10.926 1.00 81.25 91 PRO A O 1
ATOM 692 N N . GLN A 1 92 ? 6.121 -4.559 -10.297 1.00 76.12 92 GLN A N 1
ATOM 693 C CA . GLN A 1 92 ? 6.756 -4.943 -11.560 1.00 76.12 92 GLN A CA 1
ATOM 694 C C . GLN A 1 92 ? 7.763 -6.081 -11.363 1.00 76.12 92 GLN A C 1
ATOM 696 O O . GLN A 1 92 ? 8.573 -6.075 -10.437 1.00 76.12 92 GLN A O 1
ATOM 701 N N . ASN A 1 93 ? 7.794 -7.021 -12.307 1.00 74.81 93 ASN A N 1
ATOM 702 C CA . ASN A 1 93 ? 8.894 -7.982 -12.389 1.00 74.81 93 ASN A CA 1
ATOM 703 C C . ASN A 1 93 ? 10.218 -7.261 -12.685 1.00 74.81 93 ASN A C 1
ATOM 705 O O . ASN A 1 93 ? 10.255 -6.332 -13.496 1.00 74.81 93 ASN A O 1
ATOM 709 N N . ALA A 1 94 ? 11.306 -7.728 -12.077 1.00 66.25 94 ALA A N 1
ATOM 710 C CA . ALA A 1 94 ? 12.663 -7.305 -12.401 1.00 66.25 94 ALA A CA 1
ATOM 711 C C . ALA A 1 94 ? 13.444 -8.464 -13.033 1.00 66.25 94 ALA A C 1
ATOM 713 O O . ALA A 1 94 ? 13.094 -9.638 -12.901 1.00 66.25 94 ALA A O 1
ATOM 714 N N . VAL A 1 95 ? 14.526 -8.142 -13.741 1.00 62.66 95 VAL A N 1
ATOM 715 C CA . VAL A 1 95 ? 15.408 -9.169 -14.305 1.00 62.66 95 VAL A CA 1
ATOM 716 C C . VAL A 1 95 ? 16.002 -9.985 -13.156 1.00 62.66 95 VAL A C 1
ATOM 718 O O . VAL A 1 95 ? 16.723 -9.445 -12.324 1.00 62.66 95 VAL A O 1
ATOM 721 N N . GLY A 1 96 ? 15.679 -11.278 -13.107 1.00 64.25 96 GLY A N 1
ATOM 722 C CA . GLY A 1 96 ? 16.153 -12.188 -12.062 1.00 64.25 96 GLY A CA 1
ATOM 723 C C . GLY A 1 96 ? 15.356 -12.166 -10.753 1.00 64.25 96 GLY A C 1
ATOM 724 O O . GLY A 1 96 ? 15.736 -12.891 -9.840 1.00 64.25 96 GLY A O 1
ATOM 725 N N . ASN A 1 97 ? 14.262 -11.394 -10.647 1.00 67.94 97 ASN A N 1
ATOM 726 C CA . ASN A 1 97 ? 13.373 -11.443 -9.482 1.00 67.94 97 ASN A CA 1
ATOM 727 C C . ASN A 1 97 ? 11.889 -11.235 -9.857 1.00 67.94 97 ASN A C 1
ATOM 729 O O . ASN A 1 97 ? 11.522 -10.257 -10.515 1.00 67.94 97 ASN A O 1
ATOM 733 N N . CYS A 1 98 ? 11.037 -12.172 -9.437 1.00 81.31 98 CYS A N 1
ATOM 734 C CA . CYS A 1 98 ? 9.605 -12.181 -9.716 1.00 81.31 98 CYS A CA 1
ATOM 735 C C . CYS A 1 98 ? 8.837 -11.518 -8.570 1.00 81.31 98 CYS A C 1
ATOM 737 O O . CYS A 1 98 ? 8.894 -11.979 -7.435 1.00 81.31 98 CYS A O 1
ATOM 739 N N . ILE A 1 99 ? 8.045 -10.484 -8.866 1.00 83.94 99 ILE A N 1
ATOM 740 C CA . ILE A 1 99 ? 7.286 -9.763 -7.829 1.00 83.94 99 ILE A CA 1
ATOM 741 C C . ILE A 1 99 ? 6.142 -10.597 -7.232 1.00 83.94 99 ILE A C 1
ATOM 743 O O . ILE A 1 99 ? 5.617 -10.267 -6.172 1.00 83.94 99 ILE A O 1
ATOM 747 N N . ILE A 1 100 ? 5.739 -11.682 -7.903 1.00 88.69 100 ILE A N 1
ATOM 748 C CA . ILE A 1 100 ? 4.659 -12.565 -7.441 1.00 88.69 100 ILE A CA 1
ATOM 749 C C . ILE A 1 100 ? 5.014 -13.225 -6.110 1.00 88.69 100 ILE A C 1
ATOM 751 O O . ILE A 1 100 ? 4.135 -13.336 -5.259 1.00 88.69 100 ILE A O 1
ATOM 755 N N . ASP A 1 101 ? 6.270 -13.622 -5.908 1.00 89.38 101 ASP A N 1
ATOM 756 C CA . ASP A 1 101 ? 6.678 -14.289 -4.670 1.00 89.38 101 ASP A CA 1
ATOM 757 C C . ASP A 1 101 ? 6.615 -13.323 -3.479 1.00 89.38 101 ASP A C 1
ATOM 759 O O . ASP A 1 101 ? 6.094 -13.680 -2.423 1.00 89.38 101 ASP A O 1
ATOM 763 N N . ASP A 1 102 ? 7.030 -12.068 -3.675 1.00 89.25 102 ASP A N 1
ATOM 764 C CA . ASP A 1 102 ? 6.920 -11.015 -2.660 1.00 89.25 102 ASP A CA 1
ATOM 765 C C . ASP A 1 102 ? 5.454 -10.663 -2.360 1.00 89.25 102 ASP A C 1
ATOM 767 O O . ASP A 1 102 ? 5.076 -10.518 -1.195 1.00 89.25 102 ASP A O 1
ATOM 771 N N . MET A 1 103 ? 4.606 -10.557 -3.393 1.00 92.00 103 MET A N 1
ATOM 772 C CA . MET A 1 103 ? 3.169 -10.315 -3.212 1.00 92.00 103 MET A CA 1
ATOM 773 C C . MET A 1 103 ? 2.498 -11.468 -2.472 1.00 92.00 103 MET A C 1
ATOM 775 O O . MET A 1 103 ? 1.704 -11.219 -1.571 1.00 92.00 103 MET A O 1
ATOM 779 N N . ARG A 1 104 ? 2.843 -12.716 -2.808 1.00 93.94 104 ARG A N 1
ATOM 780 C CA . ARG A 1 104 ? 2.316 -13.903 -2.133 1.00 93.94 104 ARG A CA 1
ATOM 781 C C . ARG A 1 104 ? 2.747 -13.946 -0.672 1.00 93.94 104 ARG A C 1
ATOM 783 O O . ARG A 1 104 ? 1.916 -14.137 0.205 1.00 93.94 104 ARG A O 1
ATOM 790 N N . ALA A 1 105 ? 4.026 -13.696 -0.402 1.00 93.75 105 ALA A N 1
ATOM 791 C CA . ALA A 1 105 ? 4.539 -13.627 0.959 1.00 93.75 105 ALA A CA 1
ATOM 792 C C . ALA A 1 105 ? 3.841 -12.524 1.774 1.00 93.75 105 ALA A C 1
ATOM 794 O O . ALA A 1 105 ? 3.533 -12.721 2.948 1.00 93.75 105 ALA A O 1
ATOM 795 N N . MET A 1 106 ? 3.556 -11.373 1.157 1.00 95.25 106 MET A N 1
ATOM 796 C CA . MET A 1 106 ? 2.787 -10.305 1.792 1.00 95.25 106 MET A CA 1
ATOM 797 C C . MET A 1 106 ? 1.335 -10.711 2.051 1.00 95.25 106 MET A C 1
ATOM 799 O O . MET A 1 106 ? 0.860 -10.484 3.157 1.00 95.25 106 MET A O 1
ATOM 803 N N . THR A 1 107 ? 0.634 -11.317 1.087 1.00 95.88 107 THR A N 1
ATOM 804 C CA . THR A 1 107 ? -0.752 -11.770 1.299 1.00 95.88 107 THR A CA 1
ATOM 805 C C . THR A 1 107 ? -0.833 -12.848 2.375 1.00 95.88 107 THR A C 1
ATOM 807 O O . THR A 1 107 ? -1.719 -12.795 3.221 1.00 95.88 107 THR A O 1
ATOM 810 N N . ASP A 1 108 ? 0.133 -13.770 2.410 1.00 97.12 108 ASP A N 1
ATOM 811 C CA . ASP A 1 108 ? 0.207 -14.812 3.436 1.00 97.12 108 ASP A CA 1
ATOM 812 C C . ASP A 1 108 ? 0.444 -14.198 4.831 1.00 97.12 108 ASP A C 1
ATOM 814 O O . ASP A 1 108 ? -0.181 -14.608 5.808 1.00 97.12 108 ASP A O 1
ATOM 818 N N . ALA A 1 109 ? 1.303 -13.177 4.934 1.00 96.88 109 ALA A N 1
ATOM 819 C CA . ALA A 1 109 ? 1.548 -12.453 6.183 1.00 96.88 109 ALA A CA 1
ATOM 820 C C . ALA A 1 109 ? 0.381 -11.528 6.589 1.00 96.88 109 ALA A C 1
ATOM 822 O O . ALA A 1 109 ? 0.132 -11.317 7.780 1.00 96.88 109 ALA A O 1
ATOM 823 N N . ALA A 1 110 ? -0.347 -10.970 5.619 1.00 96.81 110 ALA A N 1
ATOM 824 C CA . ALA A 1 110 ? -1.533 -10.152 5.851 1.00 96.81 110 ALA A CA 1
ATOM 825 C C . ALA A 1 110 ? -2.683 -10.984 6.450 1.00 96.81 110 ALA A C 1
ATOM 827 O O . ALA A 1 110 ? -3.421 -10.473 7.296 1.00 96.81 110 ALA A O 1
ATOM 828 N N . GLY A 1 111 ? -2.793 -12.267 6.094 1.00 96.31 111 GLY A N 1
ATOM 829 C CA . GLY A 1 111 ? -3.872 -13.138 6.560 1.00 96.31 111 GLY A CA 1
ATOM 830 C C . GLY A 1 111 ? -5.221 -12.664 6.020 1.00 96.31 111 GLY A C 1
ATOM 831 O O . GLY A 1 111 ? -5.359 -12.432 4.823 1.00 96.31 111 GLY A O 1
ATOM 832 N N . ASP A 1 112 ? -6.202 -12.464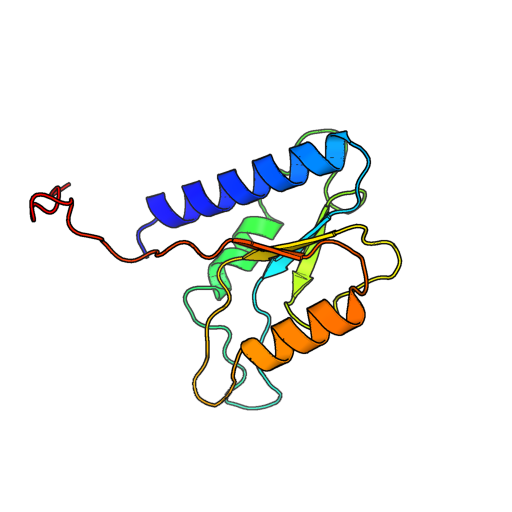 6.901 1.00 96.69 112 ASP A N 1
ATOM 833 C CA . ASP A 1 112 ? -7.545 -11.993 6.517 1.00 96.69 112 ASP A CA 1
ATOM 834 C C . ASP A 1 112 ? -7.613 -10.478 6.236 1.00 96.69 112 ASP A C 1
ATOM 836 O O . ASP A 1 112 ? -8.664 -9.950 5.862 1.00 96.69 112 ASP A O 1
ATOM 840 N N . ARG A 1 113 ? -6.505 -9.750 6.434 1.00 97.50 113 ARG A N 1
ATOM 841 C CA . ARG A 1 113 ? -6.450 -8.298 6.229 1.00 97.50 113 ARG A CA 1
ATOM 842 C C . ARG A 1 113 ? -6.442 -7.956 4.734 1.00 97.50 113 ARG A C 1
ATOM 844 O O . ARG A 1 113 ? -5.693 -8.578 3.978 1.00 97.50 113 ARG A O 1
ATOM 851 N N . PRO A 1 114 ? -7.220 -6.953 4.283 1.00 97.25 114 PRO A N 1
ATOM 852 C CA . PRO A 1 114 ? -7.322 -6.622 2.865 1.00 97.25 114 PRO A CA 1
ATOM 853 C C . PRO A 1 114 ? -5.988 -6.205 2.237 1.00 97.25 114 PRO A C 1
ATOM 855 O O . PRO A 1 114 ? -5.259 -5.375 2.783 1.00 97.25 114 PRO A O 1
ATOM 858 N N . VAL A 1 115 ? -5.723 -6.720 1.034 1.00 96.94 115 VAL A N 1
ATOM 859 C CA . VAL A 1 115 ? -4.611 -6.301 0.173 1.00 96.94 115 VAL A CA 1
ATOM 860 C C . VAL A 1 115 ? -5.181 -5.811 -1.157 1.00 96.94 115 VAL A C 1
ATOM 862 O O . VAL A 1 115 ? -5.754 -6.583 -1.926 1.00 96.94 115 VAL A O 1
ATOM 865 N N . ILE A 1 116 ? -5.036 -4.518 -1.434 1.00 95.81 116 ILE A N 1
ATOM 866 C CA . ILE A 1 116 ? -5.550 -3.854 -2.633 1.00 95.81 116 ILE A CA 1
ATOM 867 C C . ILE A 1 116 ? -4.404 -3.662 -3.622 1.00 95.81 116 ILE A C 1
ATOM 869 O O . ILE A 1 116 ? -3.410 -3.007 -3.318 1.00 95.81 116 ILE A O 1
ATOM 873 N N . LEU A 1 117 ? -4.554 -4.198 -4.832 1.00 92.69 117 LEU A N 1
ATOM 874 C CA . LEU A 1 117 ? -3.584 -4.027 -5.909 1.00 92.69 117 LEU A CA 1
ATOM 875 C C . LEU A 1 117 ? -4.002 -2.897 -6.854 1.00 92.69 117 LEU A C 1
ATOM 877 O O . LEU A 1 117 ? -4.942 -3.043 -7.636 1.00 92.69 117 LEU A O 1
ATOM 881 N N . VAL A 1 118 ? -3.244 -1.802 -6.852 1.00 90.75 118 VAL A N 1
ATOM 882 C CA . VAL A 1 118 ? -3.414 -0.684 -7.785 1.00 90.75 118 VAL A CA 1
ATOM 883 C C . VAL A 1 118 ? -2.383 -0.822 -8.905 1.00 90.75 118 VAL A C 1
ATOM 885 O O . VAL A 1 118 ? -1.250 -0.352 -8.799 1.00 90.75 118 VAL A O 1
ATOM 888 N N . ASN A 1 119 ? -2.763 -1.502 -9.991 1.00 86.12 119 ASN A N 1
ATOM 889 C CA . ASN A 1 119 ? -1.867 -1.813 -11.113 1.00 86.12 119 ASN A CA 1
ATOM 890 C C . ASN A 1 119 ? -2.341 -1.191 -12.442 1.00 86.12 119 ASN A C 1
ATOM 892 O O . ASN A 1 119 ? -2.824 -1.905 -13.329 1.00 86.12 119 ASN A O 1
ATOM 896 N N . PRO A 1 120 ? -2.246 0.141 -12.605 1.00 78.44 120 PRO A N 1
ATOM 897 C CA . PRO A 1 120 ? -2.639 0.789 -13.847 1.00 78.44 120 PRO A CA 1
ATOM 898 C C . PRO A 1 120 ? -1.672 0.436 -14.981 1.00 78.44 120 PRO A C 1
ATOM 900 O O . PRO A 1 120 ? -0.453 0.360 -14.807 1.00 78.44 120 PRO A O 1
ATOM 903 N N . ARG A 1 121 ? -2.200 0.310 -16.202 1.00 68.12 121 ARG A N 1
ATOM 904 C CA . ARG A 1 121 ? -1.359 0.283 -17.402 1.00 68.12 121 ARG A CA 1
ATOM 905 C C . ARG A 1 121 ? -0.850 1.697 -17.674 1.00 68.12 121 ARG A C 1
ATOM 907 O O . ARG A 1 121 ? -1.566 2.515 -18.231 1.00 68.12 121 ARG A O 1
ATOM 914 N N . LEU A 1 122 ? 0.404 1.971 -17.320 1.00 61.12 122 LEU A N 1
ATOM 915 C CA . LEU A 1 122 ? 1.042 3.282 -17.537 1.00 61.12 122 LEU A CA 1
ATOM 916 C C . LEU A 1 122 ? 1.526 3.513 -18.989 1.00 61.12 122 LEU A C 1
ATOM 918 O O . LEU A 1 122 ? 2.176 4.523 -19.274 1.00 61.12 122 LEU A O 1
ATOM 922 N N . LYS A 1 123 ? 1.231 2.582 -19.908 1.00 56.81 123 LYS A N 1
ATOM 923 C CA . LYS A 1 123 ? 1.505 2.706 -21.349 1.00 56.81 123 LYS A CA 1
ATOM 924 C C . LYS A 1 123 ? 0.365 3.445 -22.046 1.00 56.81 123 LYS A C 1
ATOM 926 O O . LYS A 1 123 ? -0.787 3.286 -21.656 1.00 56.81 123 LYS A O 1
ATOM 931 N N . ASP A 1 124 ? 0.692 4.180 -23.106 1.00 49.94 124 ASP A N 1
ATOM 932 C CA . ASP A 1 124 ? -0.298 4.718 -24.036 1.00 49.94 124 ASP A CA 1
ATOM 933 C C . ASP A 1 124 ? -1.147 3.570 -24.577 1.00 49.94 124 ASP A C 1
ATOM 935 O O . ASP A 1 124 ? -0.639 2.639 -25.204 1.00 49.94 124 ASP A O 1
ATOM 939 N N . MET A 1 125 ? -2.439 3.619 -24.281 1.00 47.41 125 MET A N 1
ATOM 940 C CA . MET A 1 125 ? -3.432 2.761 -24.905 1.00 47.41 125 MET A CA 1
ATOM 941 C C . MET A 1 125 ? -4.077 3.600 -26.007 1.00 47.41 125 MET A C 1
ATOM 943 O O . MET A 1 125 ? -4.618 4.663 -25.694 1.00 47.41 125 MET A O 1
ATOM 947 N N . PRO A 1 126 ? -4.031 3.169 -27.280 1.00 47.03 126 PRO A N 1
ATOM 948 C CA . PRO A 1 126 ? -4.843 3.792 -28.314 1.00 47.03 126 PRO A CA 1
ATOM 949 C C . PRO A 1 126 ? -6.300 3.801 -27.848 1.00 47.03 126 PRO A C 1
ATOM 951 O O . PRO A 1 126 ? -6.769 2.807 -27.282 1.00 47.03 126 PRO A O 1
ATOM 954 N N . ALA A 1 127 ? -7.019 4.903 -28.074 1.00 49.53 127 ALA A N 1
ATOM 955 C CA . ALA A 1 127 ? -8.465 4.908 -27.880 1.00 49.53 127 ALA A CA 1
ATOM 956 C C . ALA A 1 127 ? -9.094 3.756 -28.687 1.00 49.53 127 ALA A C 1
ATOM 958 O O . ALA A 1 127 ? -8.508 3.291 -29.667 1.00 49.53 127 ALA A O 1
ATOM 959 N N . SER A 1 128 ? -10.294 3.298 -28.325 1.00 54.94 128 SER A N 1
ATOM 960 C CA . SER A 1 128 ? -10.990 2.217 -29.051 1.00 54.94 128 SER A CA 1
ATOM 961 C C . SER A 1 128 ? -11.182 2.505 -30.552 1.00 54.94 128 SER A C 1
ATOM 963 O O . SER A 1 128 ? -11.397 1.581 -31.330 1.00 54.94 128 SER A O 1
ATOM 965 N N . SER A 1 129 ? -11.050 3.771 -30.963 1.00 57.03 129 SER A N 1
ATOM 966 C CA . SER A 1 129 ? -11.044 4.256 -32.348 1.00 57.03 129 SER A CA 1
ATOM 967 C C . SER A 1 129 ? -9.675 4.218 -33.052 1.00 57.03 129 SER A C 1
ATOM 969 O O . SER A 1 129 ? -9.575 4.637 -34.200 1.00 57.03 129 SER A O 1
ATOM 971 N N . GLY A 1 130 ? -8.609 3.749 -32.396 1.00 47.12 130 GLY A N 1
ATOM 972 C CA . GLY A 1 130 ? -7.257 3.660 -32.960 1.00 47.12 130 GLY A CA 1
ATOM 973 C C . GLY A 1 130 ? -6.495 4.988 -33.050 1.00 47.12 130 GLY A C 1
ATOM 974 O O . GLY A 1 130 ? -5.388 5.012 -33.583 1.00 47.12 130 GLY A O 1
ATOM 975 N N . VAL A 1 131 ? -7.045 6.089 -32.529 1.00 50.16 131 VAL A N 1
ATOM 976 C CA . VAL A 1 131 ? -6.400 7.409 -32.574 1.00 50.16 131 VAL A CA 1
ATOM 977 C C . VAL A 1 131 ? -5.643 7.660 -31.269 1.00 50.16 131 VAL A C 1
ATOM 979 O O . VAL A 1 131 ? -6.233 7.650 -30.188 1.00 50.16 131 VAL A O 1
ATOM 982 N N . MET A 1 132 ? -4.329 7.877 -31.360 1.00 48.03 132 MET A N 1
ATOM 983 C CA . MET A 1 132 ? -3.543 8.450 -30.263 1.00 48.03 132 MET A CA 1
ATOM 984 C C . MET A 1 132 ? -3.757 9.964 -30.254 1.00 48.03 132 MET A C 1
ATOM 986 O O . MET A 1 132 ? -3.527 10.620 -31.270 1.00 48.03 132 MET A O 1
ATOM 990 N N . GLN A 1 133 ? -4.205 10.522 -29.128 1.00 45.69 133 GLN A N 1
ATOM 991 C CA . GLN A 1 133 ? -4.276 11.970 -28.960 1.00 45.69 133 GLN A CA 1
ATOM 992 C C . GLN A 1 133 ? -2.843 12.508 -28.884 1.00 45.69 133 GLN A C 1
ATOM 994 O O . GLN A 1 133 ? -2.110 12.209 -27.944 1.00 45.69 133 GLN A O 1
ATOM 999 N N . VAL A 1 134 ? -2.434 13.261 -29.902 1.00 41.81 134 VAL A N 1
ATOM 1000 C CA . VAL A 1 134 ? -1.190 14.031 -29.860 1.00 41.81 134 VAL A CA 1
ATOM 1001 C C . VAL A 1 134 ? -1.410 15.229 -28.939 1.00 41.81 134 VAL A C 1
ATOM 1003 O O . VAL A 1 134 ? -2.380 15.969 -29.109 1.00 41.81 134 VAL A O 1
ATOM 1006 N N . SER A 1 135 ? -0.564 15.349 -27.917 1.00 43.34 135 SER A N 1
ATOM 1007 C CA . SER A 1 135 ? -0.387 16.598 -27.165 1.00 43.34 135 SER A CA 1
ATOM 1008 C C . SER A 1 135 ? 0.670 17.443 -27.859 1.00 43.34 135 SER A C 1
ATOM 1010 O O . SER A 1 135 ? 1.636 16.828 -28.369 1.00 43.34 135 SER A O 1
#

Organism: Zea mays (NCBI:txid4577)

InterPro domains:
  IPR018962 Domain of unknown function DUF1995 [PF09353] (12-134)
  IPR053021 Chloroplastic Adenylate Kinase [PTHR35509] (1-132)

Radius of gyration: 15.9 Å; chains: 1; bounding box: 38×32×47 Å

Foldseek 3Di:
DPPVLLVVLLVVVLVVQLVVVVVVAQEEEAEAAQDDDDPRSDDPPVRVVVLVCNVPDDSDPDCCEPRRYDYYHQALVRDDPRHQEYEYEADDDDDVGDSVVSNVRNCVNCDPRYYHYDHDDPDDDQDPVNDDDDD

Secondary structure (DSSP, 8-state):
--HHHHHHHHHHHHHHHHHHHHTT--EEEEE----SSSTT-PPPHHHHHHHHHHHHS---STT-BTTTEEEEESSGGG--TT--EEEEE----BTTB-HHHHHHHHHHHHTTS-EEEE----SPPPPTTS-----